Protein AF-A0A0L0QKA8-F1 (afdb_monomer_lite)

pLDDT: mean 85.54, std 12.06, range [39.0, 96.06]

Secondary structure (DSSP, 8-state):
-EEEEEEEEEEEEEEEETTEEEEEEEEEEEEEEEEEEETTEEEEEEEEEE-SSPPPHHHHHHHHHHHHHGGG--

Radius of gyration: 15.77 Å; chains: 1; bounding box: 40×40×33 Å

Structure (mmCIF, N/CA/C/O backbone):
data_AF-A0A0L0QKA8-F1
#
_entry.id   AF-A0A0L0QKA8-F1
#
loop_
_atom_site.group_PDB
_atom_site.id
_atom_site.type_symbol
_atom_site.label_atom_id
_atom_site.label_alt_id
_atom_site.label_comp_id
_atom_site.label_asym_id
_atom_site.label_entity_id
_atom_site.label_seq_id
_atom_site.pdbx_PDB_ins_code
_atom_site.Cartn_x
_atom_site.Cartn_y
_atom_site.Cartn_z
_atom_site.occupancy
_atom_site.B_iso_or_equiv
_atom_site.auth_seq_id
_atom_site.auth_comp_id
_atom_site.auth_asym_id
_atom_site.auth_atom_id
_atom_site.pdbx_PDB_model_num
ATOM 1 N N . MET A 1 1 ? 10.405 -10.438 -10.839 1.00 82.12 1 MET A N 1
ATOM 2 C CA . MET A 1 1 ? 9.430 -9.343 -10.643 1.00 82.12 1 MET A CA 1
ATOM 3 C C . MET A 1 1 ? 9.887 -8.474 -9.483 1.00 82.12 1 MET A C 1
ATOM 5 O O . MET A 1 1 ? 10.106 -9.009 -8.403 1.00 82.12 1 MET A O 1
ATOM 9 N N . ASN A 1 2 ? 10.036 -7.164 -9.690 1.00 87.62 2 ASN A N 1
ATOM 10 C CA . ASN A 1 2 ? 10.284 -6.206 -8.605 1.00 87.62 2 ASN A CA 1
ATOM 11 C C . ASN A 1 2 ? 9.031 -5.364 -8.368 1.00 87.62 2 ASN A C 1
ATOM 13 O O . ASN A 1 2 ? 8.334 -5.024 -9.318 1.00 87.62 2 ASN A O 1
ATOM 17 N N . VAL A 1 3 ? 8.752 -5.034 -7.110 1.00 90.81 3 VAL A N 1
ATOM 18 C CA . VAL A 1 3 ? 7.621 -4.191 -6.706 1.00 90.81 3 VAL A CA 1
ATOM 19 C C . VAL A 1 3 ? 8.185 -3.073 -5.854 1.00 90.81 3 VAL A C 1
ATOM 21 O O . VAL A 1 3 ? 8.967 -3.366 -4.953 1.00 90.81 3 VAL A O 1
ATOM 24 N N . TYR A 1 4 ? 7.771 -1.845 -6.148 1.00 93.38 4 TYR A N 1
ATOM 25 C CA . TYR A 1 4 ? 8.146 -0.650 -5.401 1.00 93.38 4 TYR A CA 1
ATOM 26 C C . TYR A 1 4 ? 6.893 0.110 -4.994 1.00 93.38 4 TYR A C 1
ATOM 28 O O . TYR A 1 4 ? 6.150 0.577 -5.865 1.00 93.38 4 TYR A O 1
ATOM 36 N N . ALA A 1 5 ? 6.649 0.232 -3.693 1.00 91.50 5 ALA A N 1
ATOM 37 C CA . ALA A 1 5 ? 5.526 1.009 -3.183 1.00 91.50 5 ALA A CA 1
ATOM 38 C C . ALA A 1 5 ? 5.857 2.512 -3.241 1.00 91.50 5 ALA A C 1
ATOM 40 O O . ALA A 1 5 ? 6.944 2.942 -2.868 1.00 91.50 5 ALA A O 1
ATOM 41 N N . GLN A 1 6 ? 4.924 3.317 -3.749 1.00 94.19 6 GLN A N 1
ATOM 42 C CA . GLN A 1 6 ? 5.098 4.756 -3.990 1.00 94.19 6 GLN A CA 1
ATOM 43 C C . GLN A 1 6 ? 4.260 5.607 -3.039 1.00 94.19 6 GLN A C 1
ATOM 45 O O . GLN A 1 6 ? 4.696 6.676 -2.619 1.00 94.19 6 GLN A O 1
ATOM 50 N N . SER A 1 7 ? 3.064 5.137 -2.689 1.00 95.31 7 SER A N 1
ATOM 51 C CA . SER A 1 7 ? 2.174 5.809 -1.746 1.00 95.31 7 SER A CA 1
ATOM 52 C C . SER A 1 7 ? 1.460 4.781 -0.883 1.00 95.31 7 SER A C 1
ATOM 54 O O . SER A 1 7 ? 1.086 3.720 -1.377 1.00 95.31 7 SER A O 1
ATOM 56 N N . ILE A 1 8 ? 1.266 5.104 0.395 1.00 93.88 8 ILE A N 1
ATOM 57 C CA . ILE A 1 8 ? 0.440 4.341 1.331 1.00 93.88 8 ILE A CA 1
ATOM 58 C C . ILE A 1 8 ? -0.519 5.331 1.977 1.00 93.88 8 ILE A C 1
ATOM 60 O O . ILE A 1 8 ? -0.098 6.251 2.678 1.00 93.88 8 ILE A O 1
ATOM 64 N N . 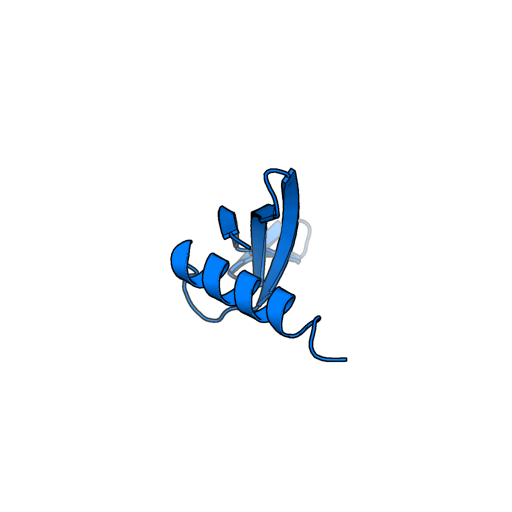GLN A 1 9 ? -1.811 5.140 1.740 1.00 94.00 9 GLN A N 1
ATOM 65 C CA . GLN A 1 9 ? -2.862 6.011 2.247 1.00 94.00 9 GLN A CA 1
ATOM 66 C C . GLN A 1 9 ? -3.819 5.185 3.091 1.00 94.00 9 GLN A C 1
ATOM 68 O O . GLN A 1 9 ? -4.479 4.278 2.586 1.00 94.00 9 GLN A O 1
ATOM 73 N N . ARG A 1 10 ? -3.884 5.493 4.388 1.00 91.69 10 ARG A N 1
ATOM 74 C CA . ARG A 1 10 ? -4.850 4.874 5.294 1.00 91.69 10 ARG A CA 1
ATOM 75 C C . ARG A 1 10 ? -6.220 5.490 5.052 1.00 91.69 10 ARG A C 1
ATOM 77 O O . ARG A 1 10 ? -6.349 6.710 5.016 1.00 91.69 10 ARG A O 1
ATOM 84 N N . GLU A 1 11 ? -7.229 4.652 4.894 1.00 88.69 11 GLU A N 1
ATOM 85 C CA . GLU A 1 11 ? -8.605 5.102 4.743 1.00 88.69 11 GLU A CA 1
ATOM 86 C C . GLU A 1 11 ? -9.172 5.535 6.100 1.00 88.69 11 GLU A C 1
ATOM 88 O O . GLU A 1 11 ? -8.952 4.888 7.134 1.00 88.69 11 GLU A O 1
ATOM 93 N N . PHE A 1 12 ? -9.909 6.640 6.085 1.00 83.25 12 PHE A N 1
ATOM 94 C CA . PHE A 1 12 ? -10.614 7.182 7.238 1.00 83.25 12 PHE A CA 1
ATOM 95 C C . PHE A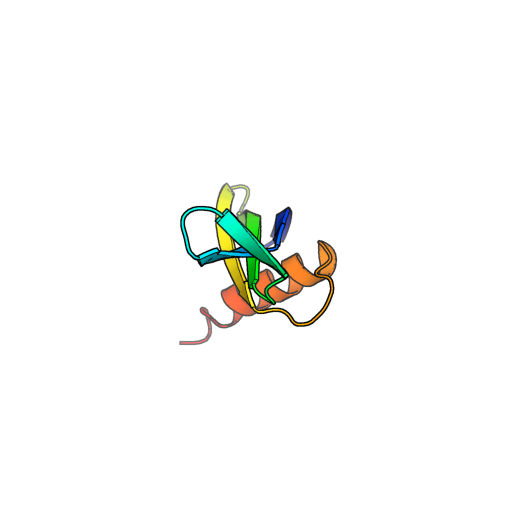 1 12 ? -12.113 7.067 6.991 1.00 83.25 12 PHE A C 1
ATOM 97 O O . PHE A 1 12 ? -12.586 7.376 5.898 1.00 83.25 12 PHE A O 1
ATOM 104 N N . LEU A 1 13 ? -12.848 6.613 8.002 1.00 81.56 13 LEU A N 1
ATOM 105 C CA . LEU A 1 13 ? -14.302 6.595 7.970 1.00 81.56 13 LEU A CA 1
ATOM 106 C C . LEU A 1 13 ? -14.823 7.830 8.700 1.00 81.56 13 LEU A C 1
ATOM 108 O O . LEU A 1 13 ? -14.520 8.025 9.877 1.00 81.56 13 LEU A O 1
ATOM 112 N N . GLU A 1 14 ? -15.616 8.634 8.001 1.00 81.38 14 GLU A N 1
ATOM 113 C CA . GLU A 1 14 ? -16.282 9.808 8.559 1.00 81.38 14 GLU A CA 1
ATOM 114 C C . GLU A 1 14 ? -17.750 9.477 8.841 1.00 81.38 14 GLU A C 1
ATOM 116 O O . GLU A 1 14 ? -18.482 9.035 7.951 1.00 81.38 14 GLU A O 1
ATOM 121 N N . MET A 1 15 ? -18.192 9.685 10.082 1.00 76.12 15 MET A N 1
ATOM 122 C CA . MET A 1 15 ? -19.598 9.523 10.457 1.00 76.12 15 MET A CA 1
ATOM 123 C C . MET A 1 15 ? -20.304 10.877 10.511 1.00 76.12 15 MET A C 1
ATOM 125 O O . MET A 1 15 ? -19.900 11.778 11.253 1.00 76.12 15 MET A O 1
ATOM 129 N N . TYR A 1 16 ? -21.390 10.990 9.744 1.00 74.62 16 TYR A N 1
ATOM 130 C CA . TYR A 1 16 ? -22.230 12.182 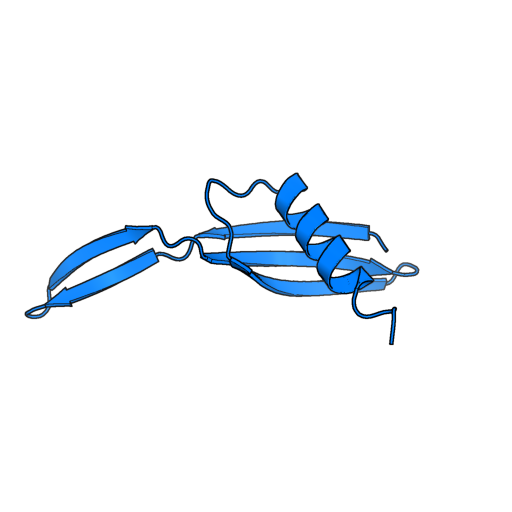9.667 1.00 74.62 16 TYR A CA 1
ATOM 131 C C . TYR A 1 16 ? -23.553 11.960 10.407 1.00 74.62 16 TYR A C 1
ATOM 133 O O . TYR A 1 16 ? -24.273 11.002 10.130 1.00 74.62 16 TYR A O 1
ATOM 141 N N . ALA A 1 17 ? -23.900 12.883 11.300 1.00 72.81 17 ALA A N 1
ATOM 142 C CA . ALA A 1 17 ? -25.245 13.035 11.854 1.00 72.81 17 ALA A CA 1
ATOM 143 C C . ALA A 1 17 ? -25.609 14.525 11.815 1.00 72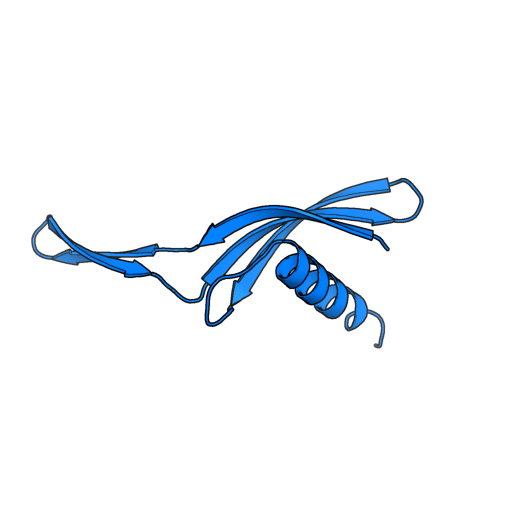.81 17 ALA A C 1
ATOM 145 O O . ALA A 1 17 ? -24.721 15.367 11.914 1.00 72.81 17 ALA A O 1
ATOM 146 N N . ASP A 1 18 ? -26.878 14.875 11.592 1.00 79.56 18 ASP A N 1
ATOM 147 C CA . ASP A 1 18 ? -27.377 16.263 11.629 1.00 79.56 18 ASP A CA 1
ATOM 148 C C . ASP A 1 18 ? -26.477 17.314 10.927 1.00 79.56 18 ASP A C 1
ATOM 150 O O . ASP A 1 18 ? -26.251 18.415 11.434 1.00 79.56 18 ASP A O 1
ATOM 154 N N . ASN A 1 19 ? -25.937 16.973 9.747 1.00 73.25 19 ASN A N 1
ATOM 155 C CA . ASN A 1 19 ? -25.021 17.805 8.949 1.00 73.25 19 ASN A CA 1
ATOM 156 C C . ASN A 1 19 ? -23.708 18.219 9.654 1.00 73.25 19 ASN A C 1
ATOM 158 O O . ASN A 1 19 ? -23.138 19.268 9.343 1.00 73.25 19 ASN A O 1
ATOM 162 N N . ARG A 1 20 ? -23.197 17.406 10.586 1.00 70.50 20 ARG A N 1
ATOM 163 C CA . ARG A 1 20 ? -21.884 17.587 11.231 1.00 70.50 20 ARG A CA 1
ATOM 164 C C . ARG A 1 20 ? -21.071 16.291 11.188 1.00 70.50 20 ARG A C 1
ATOM 166 O O . ARG A 1 20 ? -21.641 15.203 11.222 1.00 70.50 20 ARG A O 1
ATOM 173 N N . ILE A 1 21 ? -19.744 16.418 11.126 1.00 73.31 21 ILE A N 1
ATOM 174 C CA . ILE A 1 21 ? -18.811 15.293 11.296 1.00 73.31 21 ILE A CA 1
ATOM 175 C C . ILE A 1 21 ? -18.677 15.038 12.798 1.00 73.31 21 ILE A C 1
ATOM 177 O O . ILE A 1 21 ? -18.282 15.942 13.536 1.00 73.31 21 ILE A O 1
ATOM 181 N N . TYR A 1 22 ? -19.032 13.833 13.245 1.00 66.62 22 TYR A N 1
ATOM 182 C CA . TYR A 1 22 ? -18.986 13.456 14.663 1.00 66.62 22 TYR A CA 1
ATOM 183 C C . TYR A 1 22 ? -17.729 12.669 15.027 1.00 66.62 22 TYR A C 1
ATOM 185 O O . TYR A 1 22 ? -17.202 12.855 16.121 1.00 66.62 22 TYR A O 1
ATOM 193 N N . ASP A 1 23 ? -17.251 11.810 14.125 1.00 70.81 23 ASP A N 1
ATOM 194 C CA . ASP A 1 23 ? -16.085 10.966 14.372 1.00 70.81 23 ASP A CA 1
ATOM 195 C C . ASP A 1 23 ? -15.320 10.680 13.073 1.00 70.81 23 ASP A C 1
ATOM 197 O O . ASP A 1 23 ? -15.922 10.558 11.999 1.00 70.81 23 ASP A O 1
ATOM 201 N N . ILE A 1 24 ? -13.995 10.584 13.192 1.00 77.19 24 ILE A N 1
ATOM 202 C CA . ILE A 1 24 ? -13.070 10.194 12.126 1.00 77.19 24 ILE A CA 1
ATOM 203 C C . ILE A 1 24 ? -12.289 8.987 12.638 1.00 77.19 24 ILE A C 1
ATOM 205 O O . ILE A 1 24 ? -11.297 9.118 13.361 1.00 77.19 24 ILE A O 1
ATOM 209 N N . VAL A 1 25 ? -12.724 7.793 12.240 1.00 82.50 25 VAL A N 1
ATOM 210 C CA . VAL A 1 25 ? -12.103 6.542 12.682 1.00 82.50 25 VAL A CA 1
ATOM 211 C C . VAL A 1 25 ? -11.078 6.088 11.648 1.00 82.50 25 VAL A C 1
ATOM 213 O O . VAL A 1 25 ? -11.375 5.942 10.460 1.00 82.50 25 VAL A O 1
ATOM 216 N N . LYS A 1 26 ? -9.849 5.831 12.105 1.00 80.81 26 LYS A N 1
ATOM 217 C CA . LYS A 1 26 ? -8.815 5.177 11.295 1.00 80.81 26 LYS A CA 1
ATOM 218 C C . LYS A 1 26 ? -9.244 3.742 10.998 1.00 80.81 26 LYS A C 1
ATOM 220 O O . LYS A 1 26 ? -9.394 2.945 11.920 1.00 80.81 26 LYS A O 1
ATOM 225 N N . THR A 1 27 ? -9.399 3.396 9.725 1.00 87.50 27 THR A N 1
ATOM 226 C CA . THR A 1 27 ? -9.718 2.017 9.325 1.00 87.50 27 THR A CA 1
ATOM 227 C C . THR A 1 27 ? -8.453 1.160 9.255 1.00 87.50 27 THR A C 1
ATOM 229 O O . THR A 1 27 ? -7.342 1.684 9.235 1.00 87.50 27 THR A O 1
ATOM 232 N N . ASN A 1 28 ? -8.594 -0.159 9.159 1.00 91.31 28 ASN A N 1
ATOM 233 C CA . ASN A 1 28 ? -7.480 -1.069 8.859 1.00 91.31 28 ASN A CA 1
ATOM 234 C C . ASN A 1 28 ? -7.328 -1.304 7.347 1.00 91.31 28 ASN A C 1
ATOM 236 O O . ASN A 1 28 ? -6.923 -2.377 6.918 1.00 91.31 28 ASN A O 1
ATOM 240 N N . SER A 1 29 ? -7.708 -0.321 6.530 1.00 92.62 29 SER A N 1
ATOM 241 C CA . SER A 1 29 ? -7.689 -0.389 5.072 1.00 92.62 29 SER A CA 1
ATOM 242 C C . SER A 1 29 ? -6.727 0.652 4.512 1.00 92.62 29 SER A C 1
ATOM 244 O O . SER A 1 29 ? -6.727 1.815 4.923 1.00 92.62 29 SER A O 1
ATOM 246 N N . TYR A 1 30 ? -5.894 0.212 3.575 1.00 94.75 30 TYR A N 1
ATOM 247 C CA . TYR A 1 30 ? -4.859 1.015 2.947 1.00 94.75 30 TYR A CA 1
ATOM 248 C C . TYR A 1 30 ? -4.993 0.954 1.432 1.00 94.75 30 TYR A C 1
ATOM 250 O O . TYR A 1 30 ? -5.037 -0.133 0.856 1.00 94.75 30 TYR A O 1
ATOM 258 N N . ASN A 1 31 ? -5.006 2.117 0.786 1.00 94.25 31 ASN A N 1
ATOM 259 C CA . ASN A 1 31 ? -4.801 2.241 -0.651 1.00 94.25 31 ASN A CA 1
ATOM 260 C C . ASN A 1 31 ? -3.310 2.434 -0.914 1.00 94.25 31 ASN A C 1
ATOM 262 O O . ASN A 1 31 ? -2.682 3.328 -0.340 1.00 94.25 31 ASN A O 1
ATOM 266 N N . ILE A 1 32 ? -2.746 1.571 -1.751 1.00 94.94 32 ILE A N 1
ATOM 267 C CA . ILE A 1 32 ? -1.314 1.534 -2.028 1.00 94.94 32 ILE A CA 1
ATOM 268 C C . ILE A 1 32 ? -1.104 1.704 -3.521 1.00 94.94 32 ILE A C 1
ATOM 270 O O . ILE A 1 32 ? -1.571 0.878 -4.307 1.00 94.94 32 ILE A O 1
ATOM 274 N N . ASP A 1 33 ? -0.369 2.744 -3.893 1.00 96.06 33 ASP A N 1
ATOM 275 C CA . ASP A 1 33 ? 0.112 2.942 -5.257 1.00 96.06 33 ASP A CA 1
ATOM 276 C C . ASP A 1 33 ? 1.512 2.347 -5.369 1.00 96.06 33 ASP A C 1
ATOM 278 O O . ASP A 1 33 ? 2.368 2.593 -4.515 1.00 96.06 33 ASP A O 1
ATOM 282 N N . PHE A 1 34 ? 1.768 1.560 -6.410 1.00 94.94 34 PHE A N 1
ATOM 283 C CA . PHE A 1 34 ? 3.045 0.878 -6.597 1.00 94.94 34 PHE A CA 1
ATOM 284 C C . PHE A 1 34 ? 3.399 0.719 -8.074 1.00 94.94 34 PHE A C 1
ATOM 286 O O . PHE A 1 34 ? 2.560 0.822 -8.968 1.00 94.94 34 PHE A O 1
ATOM 293 N N . THR A 1 35 ? 4.681 0.474 -8.340 1.00 94.06 35 THR A N 1
ATOM 294 C CA . THR A 1 35 ? 5.177 0.115 -9.670 1.00 94.06 35 THR A CA 1
ATOM 295 C C . THR A 1 35 ? 5.721 -1.303 -9.655 1.00 94.06 35 THR A C 1
ATOM 297 O O . THR A 1 35 ? 6.584 -1.635 -8.840 1.00 94.06 35 THR A O 1
ATOM 300 N N . ILE A 1 36 ? 5.235 -2.126 -10.578 1.00 91.56 36 ILE A N 1
ATOM 301 C CA . ILE A 1 36 ? 5.790 -3.442 -10.872 1.00 91.56 36 ILE A CA 1
ATOM 302 C C . ILE A 1 36 ? 6.787 -3.291 -12.021 1.00 91.56 36 ILE A C 1
ATOM 304 O O . ILE A 1 36 ? 6.476 -2.665 -13.035 1.00 91.56 36 ILE A O 1
ATOM 308 N N . ILE A 1 37 ? 7.968 -3.885 -11.869 1.00 89.88 37 ILE A N 1
ATOM 309 C CA . 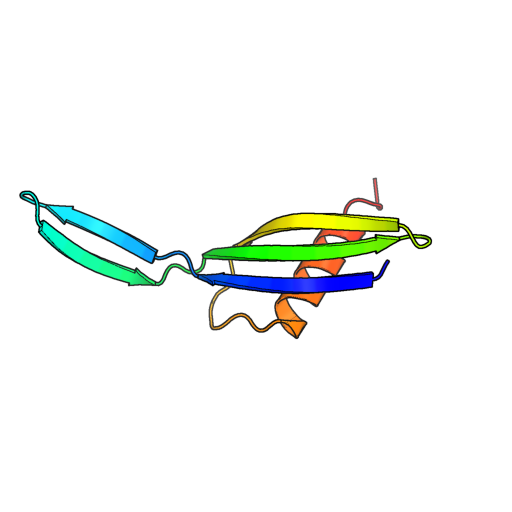ILE A 1 37 ? 8.963 -4.007 -12.933 1.00 89.88 37 ILE A CA 1
ATOM 310 C C . ILE A 1 37 ? 9.107 -5.483 -13.320 1.00 89.88 37 ILE A C 1
ATOM 312 O O . ILE A 1 37 ? 9.501 -6.320 -12.495 1.00 89.88 37 ILE A O 1
ATOM 316 N N . VAL A 1 38 ? 8.794 -5.789 -14.581 1.00 88.00 38 VAL A N 1
ATOM 317 C CA . VAL A 1 38 ? 8.929 -7.117 -15.206 1.00 88.00 38 VAL A CA 1
ATOM 318 C C . VAL A 1 38 ? 9.601 -6.930 -16.560 1.00 88.00 38 VAL A C 1
ATOM 320 O O . VAL A 1 38 ? 9.123 -6.137 -17.362 1.00 88.00 38 VAL A O 1
ATOM 323 N N . ASP A 1 39 ? 10.729 -7.600 -16.792 1.00 89.00 39 ASP A N 1
ATOM 324 C CA . ASP A 1 39 ? 11.463 -7.583 -18.069 1.00 89.00 39 ASP A CA 1
ATOM 325 C C . ASP A 1 39 ? 11.719 -6.176 -18.642 1.00 89.00 39 ASP A C 1
ATOM 327 O O . ASP A 1 39 ? 11.561 -5.913 -19.831 1.00 89.00 39 ASP A O 1
ATOM 331 N N . GLY A 1 40 ? 12.077 -5.228 -17.768 1.00 87.25 40 GLY A N 1
ATOM 332 C CA . GLY A 1 40 ? 12.322 -3.828 -18.139 1.00 87.25 40 GLY A CA 1
ATOM 333 C C . GLY A 1 40 ? 11.059 -3.002 -18.416 1.00 87.25 40 GLY A C 1
ATOM 334 O O . GLY A 1 40 ? 11.164 -1.805 -18.665 1.00 87.25 40 GLY A O 1
ATOM 335 N N .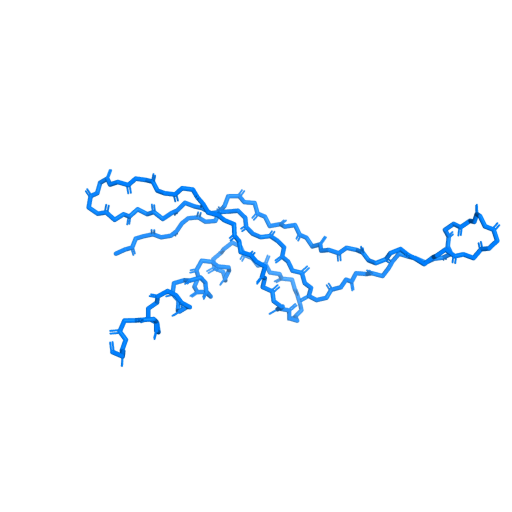 SER A 1 41 ? 9.869 -3.600 -18.329 1.00 89.88 41 SER A N 1
ATOM 336 C CA . SER A 1 41 ? 8.581 -2.907 -18.411 1.00 89.88 41 SER A CA 1
ATOM 337 C C . SER A 1 41 ? 8.138 -2.410 -17.039 1.00 89.88 41 SER A C 1
ATOM 339 O O . SER A 1 41 ? 8.281 -3.112 -16.039 1.00 89.88 41 SER A O 1
ATOM 341 N N . HIS A 1 42 ? 7.581 -1.198 -16.998 1.00 92.81 42 HIS A N 1
ATOM 342 C CA . HIS A 1 42 ? 7.126 -0.534 -15.776 1.00 92.81 42 HIS A CA 1
ATOM 343 C C . HIS A 1 42 ? 5.602 -0.423 -15.796 1.00 92.81 42 HIS A C 1
ATOM 345 O O . HIS A 1 42 ? 5.040 0.293 -16.625 1.00 92.81 42 HIS A O 1
ATOM 351 N N . MET A 1 43 ? 4.933 -1.090 -14.863 1.00 92.38 43 MET A N 1
ATOM 352 C CA . MET A 1 43 ? 3.480 -1.037 -14.718 1.00 92.38 43 MET A CA 1
ATOM 353 C C . MET A 1 43 ? 3.126 -0.326 -13.422 1.00 92.38 43 MET A C 1
ATOM 355 O O . MET A 1 43 ? 3.484 -0.788 -12.342 1.00 92.38 43 MET A O 1
ATOM 359 N N . LYS A 1 44 ? 2.423 0.801 -13.528 1.00 93.69 44 LYS A N 1
ATOM 360 C CA . LYS A 1 44 ? 1.835 1.472 -12.366 1.00 93.69 44 LYS A CA 1
ATOM 361 C C . LYS A 1 44 ? 0.526 0.782 -12.014 1.00 93.69 44 LYS A C 1
ATOM 363 O O . LYS A 1 44 ? -0.264 0.457 -12.898 1.00 93.69 44 LYS A O 1
ATOM 368 N N . SER A 1 45 ? 0.298 0.544 -10.736 1.00 93.25 45 SER A N 1
ATOM 369 C CA . SER A 1 45 ? -0.889 -0.148 -10.252 1.00 93.25 45 SER A CA 1
ATOM 370 C C . SER A 1 45 ? -1.273 0.368 -8.877 1.00 93.25 45 SER A C 1
ATOM 372 O O . SER A 1 45 ? -0.459 0.959 -8.168 1.00 93.25 45 SER A O 1
ATOM 374 N N . ASN A 1 46 ? -2.528 0.137 -8.520 1.00 94.31 46 ASN A N 1
ATOM 375 C CA . ASN A 1 46 ? -3.065 0.456 -7.213 1.00 94.31 46 ASN A CA 1
ATOM 376 C C . ASN A 1 46 ? -3.667 -0.817 -6.610 1.00 94.31 46 ASN A C 1
ATOM 378 O O . ASN A 1 46 ? -4.191 -1.671 -7.327 1.00 94.31 46 ASN A O 1
ATOM 382 N N . LEU A 1 47 ? -3.562 -0.969 -5.293 1.00 92.81 47 LEU A N 1
ATOM 383 C CA . LEU A 1 47 ? -4.178 -2.078 -4.582 1.00 92.81 47 LEU A CA 1
ATOM 384 C C . LEU A 1 47 ? -4.684 -1.615 -3.221 1.00 92.81 47 LEU A C 1
ATOM 386 O O . LEU A 1 47 ? -3.983 -0.925 -2.483 1.00 92.81 47 LEU A O 1
ATOM 390 N N . ARG A 1 48 ? -5.893 -2.060 -2.877 1.00 93.88 48 ARG A N 1
ATOM 391 C CA . ARG A 1 48 ? -6.438 -1.927 -1.528 1.00 93.88 48 ARG A CA 1
ATOM 392 C C . ARG A 1 48 ? -6.064 -3.155 -0.700 1.00 93.88 48 ARG A C 1
ATOM 394 O O . ARG A 1 48 ? -6.350 -4.286 -1.107 1.00 93.88 48 ARG A O 1
ATOM 401 N N . ILE A 1 49 ? -5.424 -2.938 0.445 1.00 91.44 49 ILE A N 1
ATOM 402 C CA . ILE A 1 49 ? -5.000 -3.990 1.375 1.00 91.44 49 ILE A CA 1
ATOM 403 C C . ILE A 1 49 ? -5.595 -3.717 2.755 1.00 91.44 49 ILE A C 1
ATOM 405 O O . ILE A 1 49 ? -5.498 -2.606 3.272 1.00 91.44 49 ILE A O 1
ATOM 409 N N . GLY A 1 50 ? -6.193 -4.747 3.354 1.00 92.31 50 GLY A N 1
ATOM 410 C CA . GLY A 1 50 ? -6.523 -4.745 4.775 1.00 92.31 50 GLY A CA 1
ATOM 411 C C . GLY A 1 50 ? -5.294 -5.123 5.601 1.00 92.31 50 GLY A C 1
ATOM 412 O O . GLY A 1 50 ? -4.712 -6.179 5.359 1.00 92.31 50 GLY A O 1
ATOM 413 N N . TYR A 1 51 ? -4.887 -4.281 6.547 1.00 92.81 51 TYR A N 1
ATOM 414 C CA . TYR A 1 51 ? -3.746 -4.529 7.427 1.00 92.81 51 TYR A CA 1
ATOM 415 C C . TYR A 1 51 ? -4.003 -3.946 8.819 1.00 92.81 51 TYR A C 1
ATOM 417 O O . TYR A 1 51 ? -4.415 -2.792 8.943 1.00 92.81 51 TYR A O 1
ATOM 425 N N . ASP A 1 52 ? -3.779 -4.754 9.856 1.00 90.44 52 ASP A N 1
ATOM 426 C CA . ASP A 1 52 ? -3.939 -4.337 11.248 1.00 90.44 52 ASP A CA 1
ATOM 427 C C . ASP A 1 52 ? -2.612 -3.798 11.797 1.00 90.44 52 ASP A C 1
ATOM 429 O O . ASP A 1 52 ? -1.609 -4.511 11.852 1.00 90.44 52 ASP A O 1
ATOM 433 N N . GLY A 1 53 ? -2.601 -2.516 12.163 1.00 88.19 53 GLY A N 1
ATOM 434 C CA . GLY A 1 53 ? -1.401 -1.772 12.553 1.00 88.19 53 GLY A CA 1
ATOM 435 C C . GLY A 1 53 ? -0.889 -0.822 11.469 1.00 88.19 53 GLY A C 1
ATOM 436 O O . GLY A 1 53 ? -1.553 -0.580 10.464 1.00 88.19 53 GLY A O 1
ATOM 437 N N . ASP A 1 54 ? 0.292 -0.243 11.689 1.00 87.94 54 ASP A N 1
ATOM 438 C CA . ASP A 1 54 ? 0.883 0.718 10.756 1.00 87.94 54 ASP A CA 1
ATOM 439 C C . ASP A 1 54 ? 1.640 0.007 9.629 1.00 87.94 54 ASP A C 1
ATOM 441 O O . ASP A 1 54 ? 2.612 -0.718 9.852 1.00 87.94 54 ASP A O 1
ATOM 445 N N . LEU A 1 55 ? 1.181 0.222 8.396 1.00 92.38 55 LEU A N 1
ATOM 446 C CA . LEU A 1 55 ? 1.761 -0.389 7.209 1.00 92.38 55 LEU A CA 1
ATOM 447 C C . LEU A 1 55 ? 2.984 0.398 6.710 1.00 92.38 55 LEU A C 1
ATOM 449 O O . LEU A 1 55 ? 2.863 1.549 6.288 1.00 92.38 55 LEU A O 1
ATOM 453 N N . SER A 1 56 ? 4.155 -0.242 6.712 1.00 94.25 56 SER A N 1
ATOM 454 C CA . SER A 1 56 ? 5.380 0.302 6.112 1.00 94.25 56 SER A CA 1
ATOM 455 C C . SER A 1 56 ? 5.506 -0.047 4.625 1.00 94.25 56 SER A C 1
ATOM 457 O O . SER A 1 56 ? 4.912 -1.020 4.158 1.00 94.25 56 SER A O 1
ATOM 459 N N . PHE A 1 57 ? 6.336 0.704 3.892 1.00 93.19 57 PHE A N 1
ATOM 460 C CA . PHE A 1 57 ? 6.640 0.439 2.478 1.00 93.19 57 PHE A CA 1
ATOM 461 C C . PHE A 1 57 ? 7.178 -0.980 2.248 1.00 93.19 57 PHE A C 1
ATOM 463 O O . PHE A 1 57 ? 6.617 -1.714 1.440 1.00 93.19 57 PHE A O 1
ATOM 470 N N . ASP A 1 58 ? 8.168 -1.419 3.029 1.00 94.25 58 ASP A N 1
ATOM 471 C CA . ASP A 1 58 ? 8.730 -2.774 2.914 1.00 94.25 58 ASP A CA 1
ATOM 472 C C . ASP A 1 58 ? 7.676 -3.870 3.127 1.00 94.25 58 ASP A C 1
ATOM 474 O O . ASP A 1 58 ? 7.685 -4.909 2.462 1.00 94.25 58 ASP A O 1
ATOM 478 N N . THR A 1 59 ? 6.759 -3.652 4.074 1.00 94.56 59 THR A N 1
ATOM 479 C CA . THR A 1 59 ? 5.681 -4.604 4.366 1.00 94.56 59 THR A CA 1
ATOM 480 C C . THR A 1 59 ? 4.660 -4.616 3.234 1.00 94.56 59 THR A C 1
ATOM 482 O O . THR A 1 59 ? 4.285 -5.691 2.766 1.00 94.56 59 THR A O 1
ATOM 485 N N . ALA A 1 60 ? 4.265 -3.441 2.736 1.00 94.00 60 ALA A N 1
ATOM 486 C CA . ALA A 1 60 ? 3.388 -3.303 1.579 1.00 94.00 60 ALA A CA 1
ATOM 487 C C . ALA A 1 60 ? 3.953 -4.028 0.349 1.00 94.00 60 ALA A C 1
ATOM 489 O O . ALA A 1 60 ? 3.247 -4.813 -0.279 1.00 94.00 60 ALA A O 1
ATOM 490 N N . GLU A 1 61 ? 5.236 -3.838 0.036 1.00 94.44 61 GLU A N 1
ATOM 491 C CA . GLU A 1 61 ? 5.889 -4.501 -1.096 1.00 94.44 61 GLU A CA 1
ATOM 492 C C . GLU A 1 61 ? 5.893 -6.024 -0.969 1.00 94.44 61 GLU A C 1
ATOM 494 O O . GLU A 1 61 ? 5.652 -6.715 -1.959 1.00 94.44 61 GLU A O 1
ATOM 499 N N . LYS A 1 62 ? 6.144 -6.564 0.231 1.00 93.19 62 LYS A N 1
ATOM 500 C CA . LYS A 1 62 ? 6.076 -8.012 0.488 1.00 93.19 62 LYS A CA 1
ATOM 501 C C . LYS A 1 62 ? 4.661 -8.553 0.297 1.00 93.19 62 LYS A C 1
ATOM 503 O O . LYS A 1 62 ? 4.490 -9.562 -0.379 1.00 93.19 62 LYS A O 1
ATOM 508 N N . LEU A 1 63 ? 3.654 -7.869 0.843 1.00 92.31 63 LEU A N 1
ATOM 509 C CA . LEU A 1 63 ? 2.249 -8.266 0.705 1.00 92.31 63 LEU A CA 1
ATOM 510 C C . LEU A 1 63 ? 1.802 -8.254 -0.760 1.00 92.31 63 LEU A C 1
ATOM 512 O O . LEU A 1 63 ? 1.156 -9.195 -1.215 1.00 92.31 63 LEU A O 1
ATOM 516 N N . ILE A 1 64 ? 2.189 -7.220 -1.510 1.00 91.88 64 ILE A N 1
ATOM 517 C CA . ILE A 1 64 ? 1.922 -7.126 -2.946 1.00 91.88 64 ILE A CA 1
ATOM 518 C C . ILE A 1 64 ? 2.629 -8.270 -3.681 1.00 91.88 64 ILE A C 1
ATOM 520 O O . ILE A 1 64 ? 1.980 -9.000 -4.425 1.00 91.88 64 ILE A O 1
ATOM 524 N N . LYS A 1 65 ? 3.931 -8.483 -3.446 1.00 91.12 65 LYS A N 1
ATOM 525 C CA . LYS A 1 65 ? 4.693 -9.576 -4.075 1.00 91.12 65 LYS A CA 1
ATOM 526 C C . LYS A 1 65 ? 4.031 -10.933 -3.850 1.00 91.12 65 LYS A C 1
ATOM 528 O O . LYS A 1 65 ? 3.863 -11.660 -4.824 1.00 91.12 65 LYS A O 1
ATOM 533 N N . ASN A 1 66 ? 3.617 -11.242 -2.621 1.00 89.44 66 ASN A N 1
ATOM 534 C CA . ASN A 1 66 ? 2.932 -12.497 -2.306 1.00 89.44 66 ASN A CA 1
ATOM 535 C C . ASN A 1 66 ? 1.625 -12.619 -3.097 1.00 89.44 66 ASN A C 1
ATOM 537 O O . ASN A 1 66 ? 1.432 -13.592 -3.814 1.00 89.44 66 ASN A O 1
ATOM 541 N N . LYS A 1 67 ? 0.792 -11.571 -3.089 1.00 85.44 67 LYS A N 1
ATOM 542 C CA . LYS A 1 67 ? -0.505 -11.579 -3.777 1.00 85.44 67 LYS A CA 1
ATOM 543 C C . LYS A 1 67 ? -0.402 -11.779 -5.291 1.00 85.44 67 LYS A C 1
ATOM 545 O O . LYS A 1 67 ? -1.299 -12.364 -5.875 1.00 85.44 67 LYS A O 1
ATOM 550 N N . PHE A 1 68 ? 0.658 -11.284 -5.930 1.00 79.94 68 PHE A N 1
ATOM 551 C CA . PHE A 1 68 ? 0.906 -11.497 -7.363 1.00 79.94 68 PHE A CA 1
ATOM 552 C C . PHE A 1 68 ? 1.683 -12.789 -7.663 1.00 79.94 68 PHE A C 1
ATOM 554 O O . PHE A 1 68 ? 1.691 -13.228 -8.809 1.00 79.94 68 PHE A O 1
ATOM 561 N N . SER A 1 69 ? 2.338 -13.392 -6.667 1.00 77.94 69 SER A N 1
ATOM 562 C CA . SER A 1 69 ? 3.018 -14.686 -6.822 1.00 77.94 69 SER A CA 1
ATOM 563 C C . SER A 1 69 ? 2.026 -15.844 -6.713 1.00 77.94 69 SER A C 1
ATOM 565 O O . SER A 1 69 ? 2.101 -16.762 -7.521 1.00 77.94 69 SER A O 1
ATOM 567 N N . ASP A 1 70 ? 1.045 -15.737 -5.810 1.00 62.56 70 ASP A N 1
ATOM 568 C CA . ASP A 1 70 ? -0.015 -16.740 -5.616 1.00 62.56 70 ASP A CA 1
ATOM 569 C C . ASP A 1 70 ? -0.955 -16.869 -6.832 1.00 62.56 70 ASP A C 1
ATOM 571 O O . ASP A 1 70 ? -1.639 -17.872 -6.988 1.00 62.56 70 ASP A O 1
ATOM 575 N N . VAL A 1 71 ? -0.983 -15.876 -7.731 1.00 56.09 71 VAL A N 1
ATOM 576 C CA . VAL A 1 71 ? -1.791 -15.915 -8.969 1.00 56.09 71 VAL A CA 1
ATOM 577 C C . VAL A 1 71 ? -1.170 -16.831 -10.039 1.00 56.09 71 VAL A C 1
ATOM 579 O O . VAL A 1 71 ? -1.842 -17.174 -11.003 1.00 56.09 71 VAL A O 1
ATOM 582 N N . ASN A 1 72 ? 0.093 -17.245 -9.888 1.00 48.69 72 ASN A N 1
ATOM 583 C CA . ASN A 1 72 ? 0.798 -18.071 -10.877 1.00 48.69 72 ASN A CA 1
ATOM 584 C C . ASN A 1 72 ? 0.793 -19.586 -10.566 1.00 48.69 72 ASN A C 1
ATOM 586 O O . ASN A 1 72 ? 1.508 -20.322 -11.243 1.00 48.69 72 ASN A O 1
ATOM 590 N N . GLU A 1 73 ? 0.030 -20.060 -9.571 1.00 45.28 73 GLU A N 1
ATOM 591 C CA . GLU A 1 73 ? -0.078 -21.495 -9.224 1.00 45.28 73 GLU A CA 1
ATOM 592 C C . GLU A 1 73 ? -1.395 -22.181 -9.670 1.00 45.28 73 GLU A C 1
ATOM 594 O O . GLU A 1 73 ? -1.716 -23.256 -9.163 1.00 45.28 73 GLU A O 1
ATOM 599 N N . GLU A 1 74 ? -2.127 -21.637 -10.653 1.00 39.00 74 GLU A N 1
ATOM 600 C CA . GLU A 1 74 ? -3.272 -22.323 -11.303 1.00 39.00 74 GLU A CA 1
ATOM 601 C C . GLU A 1 74 ? -3.073 -22.570 -12.807 1.00 39.00 74 GLU A C 1
ATOM 603 O O . GLU A 1 74 ? -2.719 -21.618 -13.541 1.00 39.00 74 GLU A O 1
#

Foldseek 3Di:
DFKFWDDKDFDWDFDDDPRDTDDTDGAQKIKIWMWDDDPNDTDIDIDIDRHDDDDDRVNVRVVVVVVVVVVPPD

Sequence (74 aa):
MNVYAQSIQREFLEMYADNRIYDIVKTNSYNIDFTIIVDGSHMKSNLRIGYDGDLSFDTAEKLIKNKFSDVNEE

Organism: Virgibacillus pantothenticus (NCBI:txid1473)